Protein AF-A0A7C4J7G0-F1 (afdb_monomer_lite)

Secondary structure (DSSP, 8-state):
-HHHHHHHHHHHHHHHHHTT--PPPPPP------PPPPP----PPP-------S-------SS---EEEE---TT----TT---EEEPP----

pLDDT: mean 79.39, std 15.26, range [42.66, 97.5]

Radius of gyration: 51.59 Å; chains: 1; bounding box: 64×40×140 Å

Structure (mmCIF, N/CA/C/O backbone):
data_AF-A0A7C4J7G0-F1
#
_entry.id   AF-A0A7C4J7G0-F1
#
loop_
_atom_site.group_PDB
_atom_site.id
_atom_site.type_symbol
_atom_site.label_atom_id
_atom_site.label_alt_id
_atom_site.label_comp_id
_atom_site.label_asym_id
_atom_site.label_entity_id
_atom_site.label_seq_id
_atom_site.pdbx_PDB_ins_code
_atom_site.Cartn_x
_atom_site.Cartn_y
_atom_site.Cartn_z
_atom_site.occupancy
_atom_site.B_iso_or_equiv
_atom_site.auth_seq_id
_atom_site.auth_comp_id
_atom_site.auth_asym_id
_atom_site.auth_atom_id
_atom_site.pdbx_PDB_model_num
ATOM 1 N N . MET A 1 1 ? -32.735 -29.457 116.141 1.00 52.19 1 MET A N 1
ATOM 2 C CA . MET A 1 1 ? -31.688 -28.827 115.295 1.00 52.19 1 MET A CA 1
ATOM 3 C C . MET A 1 1 ? -31.534 -29.423 113.891 1.00 52.19 1 MET A C 1
ATOM 5 O O . MET A 1 1 ? -31.219 -28.656 113.000 1.00 52.19 1 MET A O 1
ATOM 9 N N . LYS A 1 2 ? -31.789 -30.723 113.636 1.00 56.12 2 LYS A N 1
ATOM 10 C CA . LYS A 1 2 ? -31.703 -31.307 112.272 1.00 56.12 2 LYS A CA 1
ATOM 11 C C . LYS A 1 2 ? -32.758 -30.772 111.280 1.00 56.12 2 LYS A C 1
ATOM 13 O O . LYS A 1 2 ? -32.479 -30.670 110.095 1.00 56.12 2 LYS A O 1
ATOM 18 N N . ILE A 1 3 ? -33.948 -30.405 111.771 1.00 65.06 3 ILE A N 1
ATOM 19 C CA . ILE A 1 3 ? -35.079 -29.974 110.927 1.00 65.06 3 ILE A CA 1
ATOM 20 C C . ILE A 1 3 ? -34.894 -28.559 110.353 1.00 65.06 3 ILE A C 1
ATOM 22 O O . ILE A 1 3 ? -35.326 -28.286 109.239 1.00 65.06 3 ILE A O 1
ATOM 26 N N . TYR A 1 4 ? -34.168 -27.687 111.067 1.00 67.19 4 TYR A N 1
ATOM 27 C CA . TYR A 1 4 ? -33.856 -26.330 110.608 1.00 67.19 4 TYR A CA 1
ATOM 28 C C . TYR A 1 4 ? -32.789 -26.321 109.504 1.00 67.19 4 TYR A C 1
ATOM 30 O O . TYR A 1 4 ? -32.873 -25.500 108.598 1.00 67.19 4 TYR A O 1
ATOM 38 N N . SER A 1 5 ? -31.841 -27.272 109.509 1.00 66.00 5 SER A N 1
ATOM 39 C CA . SER A 1 5 ? -30.901 -27.449 108.389 1.00 66.00 5 SER A CA 1
ATOM 40 C C . SER A 1 5 ? -31.598 -27.902 107.105 1.00 66.00 5 SER A C 1
ATOM 42 O O . SER A 1 5 ? -31.226 -27.445 106.031 1.00 66.00 5 SER A O 1
ATOM 44 N N . ILE A 1 6 ? -32.623 -28.758 107.203 1.00 75.00 6 ILE A N 1
ATOM 45 C CA . ILE A 1 6 ? -33.392 -29.217 106.033 1.00 75.00 6 ILE A CA 1
ATOM 46 C C . ILE A 1 6 ? -34.270 -28.079 105.495 1.00 75.00 6 ILE A C 1
ATOM 48 O O . ILE A 1 6 ? -34.294 -27.848 104.290 1.00 75.00 6 ILE A O 1
ATOM 52 N N . ALA A 1 7 ? -34.924 -27.320 106.381 1.00 79.25 7 ALA A N 1
ATOM 53 C CA . ALA A 1 7 ? -35.705 -26.146 105.993 1.00 79.25 7 ALA A CA 1
ATOM 54 C C . ALA A 1 7 ? -34.833 -25.062 105.329 1.00 79.25 7 ALA A C 1
ATOM 56 O O . ALA A 1 7 ? -35.231 -24.494 104.315 1.00 79.25 7 ALA A O 1
ATOM 57 N N . GLY A 1 8 ? -33.623 -24.823 105.849 1.00 81.94 8 GLY A N 1
ATOM 58 C CA . GLY A 1 8 ? -32.667 -23.886 105.254 1.00 81.94 8 GLY A CA 1
ATOM 59 C C . GLY A 1 8 ? -32.172 -24.326 103.873 1.00 81.94 8 GLY A C 1
ATOM 60 O O . GLY A 1 8 ? -32.110 -23.509 102.958 1.00 81.94 8 GLY A O 1
ATOM 61 N N . LEU A 1 9 ? -31.889 -25.622 103.694 1.00 80.44 9 LEU A N 1
ATOM 62 C CA . LEU A 1 9 ? -31.468 -26.177 102.403 1.00 80.44 9 LEU A CA 1
ATOM 63 C C . LEU A 1 9 ? -32.580 -26.066 101.346 1.00 80.44 9 LEU A C 1
ATOM 65 O O . LEU A 1 9 ? -32.313 -25.720 100.197 1.00 80.44 9 LEU A O 1
ATOM 69 N N . LEU A 1 10 ? -33.830 -26.319 101.746 1.00 81.19 10 LEU A N 1
ATOM 70 C CA . LEU A 1 10 ? -34.986 -26.249 100.851 1.00 81.19 10 LEU A CA 1
ATOM 71 C C . LEU A 1 10 ? -35.266 -24.809 100.394 1.00 81.19 10 LEU A C 1
ATOM 73 O O . LEU A 1 10 ? -35.552 -24.569 99.222 1.00 81.19 10 LEU A O 1
ATOM 77 N N . LEU A 1 11 ? -35.135 -23.844 101.306 1.00 81.31 11 LEU A N 1
ATOM 78 C CA . LEU A 1 11 ? -35.359 -22.427 101.018 1.00 81.31 11 LEU A CA 1
ATOM 79 C C . LEU A 1 11 ? -34.266 -21.860 100.097 1.00 81.31 11 LEU A C 1
ATOM 81 O O . LEU A 1 11 ? -34.556 -21.077 99.193 1.00 81.31 11 LEU A O 1
ATOM 85 N N . LEU A 1 12 ? -33.025 -22.330 100.258 1.00 80.06 12 LEU A N 1
ATOM 86 C CA . LEU A 1 12 ? -31.913 -21.975 99.378 1.00 80.06 12 LEU A CA 1
ATOM 87 C C . LEU A 1 12 ? -32.085 -22.545 97.958 1.00 80.06 12 LEU A C 1
ATOM 89 O O . LEU A 1 12 ? -31.796 -21.856 96.981 1.00 80.06 12 LEU A O 1
ATOM 93 N N . ALA A 1 13 ? -32.605 -23.769 97.824 1.00 78.56 13 ALA A N 1
ATOM 94 C CA . ALA A 1 13 ? -32.856 -24.387 96.520 1.00 78.56 13 ALA A CA 1
ATOM 95 C C . ALA A 1 13 ? -33.933 -23.638 95.709 1.00 78.56 13 ALA A C 1
ATOM 97 O O . ALA A 1 13 ? -33.779 -23.449 94.501 1.00 78.56 13 ALA A O 1
ATOM 98 N N . VAL A 1 14 ? -34.989 -23.152 96.371 1.00 77.75 14 VAL A N 1
ATOM 99 C CA . VAL A 1 14 ? -36.045 -22.348 95.728 1.00 77.75 14 VAL A CA 1
ATOM 100 C C . VAL A 1 14 ? -35.516 -20.984 95.273 1.00 77.75 14 VAL A C 1
ATOM 102 O O . VAL A 1 14 ? -35.857 -20.528 94.181 1.00 77.75 14 VAL A O 1
ATOM 105 N N . ALA A 1 15 ? -34.638 -20.355 96.059 1.00 76.38 15 ALA A N 1
ATOM 106 C CA . ALA A 1 15 ? -34.023 -19.081 95.690 1.00 76.38 15 ALA A CA 1
ATOM 107 C C . ALA A 1 15 ? -33.131 -19.195 94.436 1.00 76.38 15 ALA A C 1
ATOM 109 O O . ALA A 1 15 ? -33.128 -18.290 93.602 1.00 76.38 15 ALA A O 1
ATOM 110 N N . LEU A 1 16 ? -32.423 -20.319 94.259 1.00 70.44 16 LEU A N 1
ATOM 111 C CA . LEU A 1 16 ? -31.608 -20.564 93.061 1.00 70.44 16 LEU A CA 1
ATOM 112 C C . LEU A 1 16 ? -32.459 -20.826 91.808 1.00 70.44 16 LEU A C 1
ATOM 114 O O . LEU A 1 16 ? -32.092 -20.376 90.724 1.00 70.44 16 LEU A O 1
ATOM 118 N N . ALA A 1 17 ? -33.608 -21.495 91.943 1.00 67.31 17 ALA A N 1
ATOM 119 C CA . ALA A 1 17 ? -34.515 -21.746 90.819 1.00 67.31 17 ALA A CA 1
ATOM 120 C C . ALA A 1 17 ? -35.176 -20.460 90.283 1.00 67.31 17 ALA A C 1
ATOM 122 O O . ALA A 1 17 ? -35.471 -20.363 89.092 1.00 67.31 17 ALA A O 1
ATOM 123 N N . ALA A 1 18 ? -35.363 -19.449 91.136 1.00 63.16 18 ALA A N 1
ATOM 124 C CA . ALA A 1 18 ? -35.967 -18.174 90.750 1.00 63.16 18 ALA A CA 1
ATOM 125 C C . ALA A 1 18 ? -35.048 -17.291 89.880 1.00 63.16 18 ALA A C 1
ATOM 127 O O . ALA A 1 18 ? -35.536 -16.443 89.137 1.00 63.16 18 ALA A O 1
ATOM 128 N N . CYS A 1 19 ? -33.729 -17.501 89.927 1.00 66.00 19 CYS A N 1
ATOM 129 C CA . CYS A 1 19 ? -32.757 -16.658 89.223 1.00 66.00 19 CYS A CA 1
ATOM 130 C C . CYS A 1 19 ? -32.517 -17.076 87.753 1.00 66.00 19 CYS A C 1
ATOM 132 O O . CYS A 1 19 ? -31.840 -16.371 87.012 1.00 66.00 19 CYS A O 1
ATOM 134 N N . GLY A 1 20 ? -33.070 -18.215 87.311 1.00 58.28 20 GLY A N 1
ATOM 135 C CA . GLY A 1 20 ? -32.816 -18.788 85.979 1.00 58.28 20 GLY A CA 1
ATOM 136 C C . GLY A 1 20 ? -33.849 -18.468 84.892 1.00 58.28 20 GLY A C 1
ATOM 137 O O . GLY A 1 20 ? -33.722 -18.976 83.782 1.00 58.28 20 GLY A O 1
ATOM 138 N N . SER A 1 21 ? -34.884 -17.672 85.182 1.00 55.16 21 SER A N 1
ATOM 139 C CA . SER A 1 21 ? -36.014 -17.434 84.264 1.00 55.16 21 SER A CA 1
ATOM 140 C C . SER A 1 21 ? -36.033 -16.022 83.666 1.00 55.16 21 SER A C 1
ATOM 142 O O . SER A 1 21 ? -37.070 -15.368 83.590 1.00 55.16 21 SER A O 1
ATOM 144 N N . SER A 1 22 ? -34.884 -15.537 83.194 1.00 56.56 22 SER A N 1
ATOM 145 C CA . SER A 1 22 ? -34.815 -14.329 82.367 1.00 56.56 22 SER A CA 1
ATOM 146 C C . SER A 1 22 ? -35.035 -14.680 80.892 1.00 56.56 22 SER A C 1
ATOM 148 O O . SER A 1 22 ? -34.091 -14.817 80.117 1.00 56.56 22 SER A O 1
ATOM 150 N N . THR A 1 23 ? -36.299 -14.823 80.477 1.00 60.59 23 THR A N 1
ATOM 151 C CA . THR A 1 23 ? -36.623 -14.813 79.042 1.00 60.59 23 THR A CA 1
ATOM 152 C C . THR A 1 23 ? -36.418 -13.389 78.509 1.00 60.59 23 THR A C 1
ATOM 154 O O . THR A 1 23 ? -37.040 -12.457 79.028 1.00 60.59 23 THR A O 1
ATOM 157 N N . PRO A 1 24 ? -35.552 -13.160 77.507 1.00 61.19 24 PRO A N 1
ATOM 158 C CA . PRO A 1 24 ? -35.452 -11.850 76.879 1.00 61.19 24 PRO A CA 1
ATOM 159 C C . PRO A 1 24 ? -36.779 -11.521 76.180 1.00 61.19 24 PRO A C 1
ATOM 161 O O . PRO A 1 24 ? -37.378 -12.418 75.574 1.00 61.19 24 PRO A O 1
ATOM 164 N N . PRO A 1 25 ? -37.265 -10.269 76.229 1.00 61.69 25 PRO A N 1
ATOM 165 C CA . PRO A 1 25 ? -38.392 -9.866 75.402 1.00 61.69 25 PRO A CA 1
ATOM 166 C C . PRO A 1 25 ? -38.004 -10.016 73.926 1.00 61.69 25 PRO A C 1
ATOM 168 O O . PRO A 1 25 ? -36.925 -9.593 73.508 1.00 61.69 25 PRO A O 1
ATOM 171 N N . ALA A 1 26 ? -38.876 -10.647 73.139 1.00 59.66 26 ALA A N 1
ATOM 172 C CA . ALA A 1 26 ? -38.684 -10.776 71.702 1.00 59.66 26 ALA A CA 1
ATOM 173 C C . ALA A 1 26 ? -38.629 -9.377 71.068 1.00 59.66 26 ALA A C 1
ATOM 175 O O . ALA A 1 26 ? -39.575 -8.596 71.182 1.00 59.66 26 ALA A O 1
ATOM 176 N N . ALA A 1 27 ? -37.509 -9.054 70.419 1.00 62.16 27 ALA A N 1
ATOM 177 C CA . ALA A 1 27 ? -37.377 -7.829 69.645 1.00 62.16 27 ALA A CA 1
ATOM 178 C C . ALA A 1 27 ? -38.320 -7.882 68.426 1.00 62.16 27 ALA A C 1
ATOM 180 O O . ALA A 1 27 ? -38.441 -8.942 67.802 1.00 62.16 27 ALA A O 1
ATOM 181 N N . PRO A 1 28 ? -38.982 -6.772 68.054 1.00 57.91 28 PRO A N 1
ATOM 182 C CA . PRO A 1 28 ? -39.781 -6.728 66.839 1.00 57.91 28 PRO A CA 1
ATOM 183 C C . PRO A 1 28 ? -38.877 -6.982 65.628 1.00 57.91 28 PRO A C 1
ATOM 185 O O . PRO A 1 28 ? -37.877 -6.295 65.421 1.00 57.91 28 PRO A O 1
ATOM 188 N N . SER A 1 29 ? -39.227 -7.996 64.836 1.00 57.53 29 SER A N 1
ATOM 189 C CA . SER A 1 29 ? -38.579 -8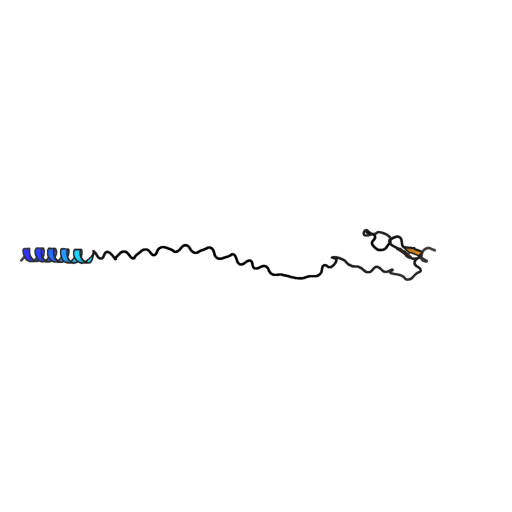.275 63.557 1.00 57.53 29 SER A CA 1
ATOM 190 C C . SER A 1 29 ? -38.843 -7.097 62.621 1.00 57.53 29 SER A C 1
ATOM 192 O O . SER A 1 29 ? -39.980 -6.852 62.220 1.00 57.53 29 SER A O 1
ATOM 194 N N . ALA A 1 30 ? -37.799 -6.325 62.318 1.00 61.84 30 ALA A N 1
ATOM 195 C CA . ALA A 1 30 ? -37.873 -5.289 61.303 1.00 61.84 30 ALA A CA 1
ATOM 196 C C . ALA A 1 30 ? -38.095 -5.965 59.945 1.00 61.84 30 ALA A C 1
ATOM 198 O O . ALA A 1 30 ? -37.251 -6.733 59.481 1.00 61.84 30 ALA A O 1
ATOM 199 N N . ALA A 1 31 ? -39.240 -5.690 59.318 1.00 60.88 31 ALA A N 1
ATOM 200 C CA . ALA A 1 31 ? -39.495 -6.100 57.948 1.00 60.88 31 ALA A CA 1
ATOM 201 C C . ALA A 1 31 ? -38.414 -5.491 57.045 1.00 60.88 31 ALA A C 1
ATOM 203 O O . ALA A 1 31 ? -38.261 -4.270 56.983 1.00 60.88 31 ALA A O 1
ATOM 204 N N . ALA A 1 32 ? -37.647 -6.344 56.366 1.00 62.09 32 ALA A N 1
ATOM 205 C CA . ALA A 1 32 ? -36.703 -5.905 55.355 1.00 62.09 32 ALA A CA 1
ATOM 206 C C . ALA A 1 32 ? -37.495 -5.241 54.221 1.00 62.09 32 ALA A C 1
ATOM 208 O O . ALA A 1 32 ? -38.251 -5.907 53.512 1.00 62.09 32 ALA A O 1
ATOM 209 N N . ALA A 1 33 ? -37.348 -3.925 54.070 1.00 62.53 33 ALA A N 1
ATOM 210 C CA . ALA A 1 33 ? -37.821 -3.237 52.882 1.00 62.53 33 ALA A CA 1
ATOM 211 C C . ALA A 1 33 ? -37.086 -3.834 51.675 1.00 62.53 33 ALA A C 1
ATOM 213 O O . ALA A 1 33 ? -35.854 -3.870 51.651 1.00 62.53 33 ALA A O 1
ATOM 214 N N . ALA A 1 34 ? -37.838 -4.344 50.700 1.00 63.12 34 ALA A N 1
ATOM 215 C CA . ALA A 1 34 ? -37.275 -4.760 49.427 1.00 63.12 34 ALA A CA 1
ATOM 216 C C . ALA A 1 34 ? -36.631 -3.528 48.779 1.00 63.12 34 ALA A C 1
ATOM 218 O O . ALA A 1 34 ? -37.316 -2.550 48.488 1.00 63.12 34 ALA A O 1
ATOM 219 N N . ALA A 1 35 ? -35.308 -3.549 48.626 1.00 66.12 35 ALA A N 1
ATOM 220 C CA . ALA A 1 35 ? -34.600 -2.514 47.895 1.00 66.12 35 ALA A CA 1
ATOM 221 C C . ALA A 1 35 ? -34.974 -2.628 46.412 1.00 66.12 35 ALA A C 1
ATOM 223 O O . ALA A 1 35 ? -34.791 -3.691 45.813 1.00 66.12 35 ALA A O 1
ATOM 224 N N . ASP A 1 36 ? -35.493 -1.546 45.834 1.00 66.12 36 ASP A N 1
ATOM 225 C CA . ASP A 1 36 ? -35.661 -1.441 44.387 1.00 66.12 36 ASP A CA 1
ATOM 226 C C . ASP A 1 36 ? -34.306 -1.669 43.693 1.00 66.12 36 ASP A C 1
ATOM 228 O O . ASP A 1 36 ? -33.277 -1.169 44.168 1.00 66.12 36 ASP A O 1
ATOM 232 N N . PRO A 1 37 ? -34.263 -2.416 42.575 1.00 66.69 37 PRO A N 1
ATOM 233 C CA . PRO A 1 37 ? -33.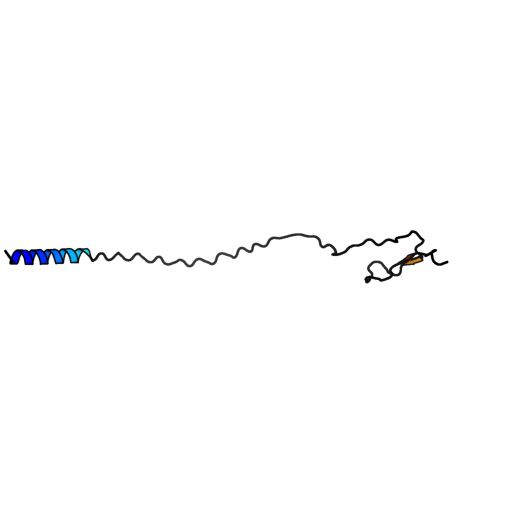032 -2.583 41.826 1.00 66.69 37 PRO A CA 1
ATOM 234 C C . PRO A 1 37 ? -32.577 -1.212 41.315 1.00 66.69 37 PRO A C 1
ATOM 236 O O . PRO A 1 37 ? -33.271 -0.557 40.537 1.00 66.69 37 PRO A O 1
ATOM 239 N N . ALA A 1 38 ? -31.404 -0.769 41.775 1.00 70.75 38 ALA A N 1
ATOM 240 C CA . ALA A 1 38 ? -30.791 0.466 41.309 1.00 70.75 38 ALA A CA 1
ATOM 241 C C . ALA A 1 38 ? -30.632 0.425 39.775 1.00 70.75 38 ALA A C 1
ATOM 243 O O . ALA A 1 38 ? -30.257 -0.622 39.233 1.00 70.75 38 ALA A O 1
ATOM 244 N N . PRO A 1 39 ? -30.896 1.534 39.058 1.00 68.38 39 PRO A N 1
ATOM 245 C CA . PRO A 1 39 ? -30.733 1.564 37.613 1.00 68.38 39 PRO A CA 1
ATOM 246 C C . PRO A 1 39 ? -29.279 1.237 37.263 1.00 68.38 39 PRO A C 1
ATOM 248 O O . PRO A 1 39 ? -28.347 1.826 37.812 1.00 68.38 39 PRO A O 1
ATOM 251 N N . ALA A 1 40 ? -29.084 0.277 36.357 1.00 70.38 40 ALA A N 1
ATOM 252 C CA . ALA A 1 40 ? -27.762 -0.080 35.866 1.00 70.38 40 ALA A CA 1
ATOM 253 C C . ALA A 1 40 ? -27.131 1.149 35.195 1.00 70.38 40 ALA A C 1
ATOM 255 O O . ALA A 1 40 ? -27.570 1.585 34.130 1.00 70.38 40 ALA A O 1
ATOM 256 N N . VAL A 1 41 ? -26.111 1.724 35.834 1.00 70.12 41 VAL A N 1
ATOM 257 C CA . VAL A 1 41 ? -25.337 2.836 35.281 1.00 70.12 41 VAL A CA 1
ATOM 258 C C . VAL A 1 41 ? -24.547 2.294 34.093 1.00 70.12 41 VAL A C 1
ATOM 260 O O . VAL A 1 41 ? -23.543 1.607 34.265 1.00 70.12 41 VAL A O 1
ATOM 263 N N . GLN A 1 42 ? -25.018 2.564 32.877 1.00 70.19 42 GLN A N 1
ATOM 264 C CA . GLN A 1 42 ? -24.277 2.220 31.669 1.00 70.19 42 GLN A CA 1
ATOM 265 C C . GLN A 1 42 ? -23.132 3.215 31.494 1.00 70.19 42 GLN A C 1
ATOM 267 O O . GLN A 1 42 ? -23.315 4.332 31.017 1.00 70.19 42 GLN A O 1
ATOM 272 N N . THR A 1 43 ? -21.935 2.819 31.915 1.00 74.12 43 THR A N 1
ATOM 273 C CA . THR A 1 43 ? -20.713 3.591 31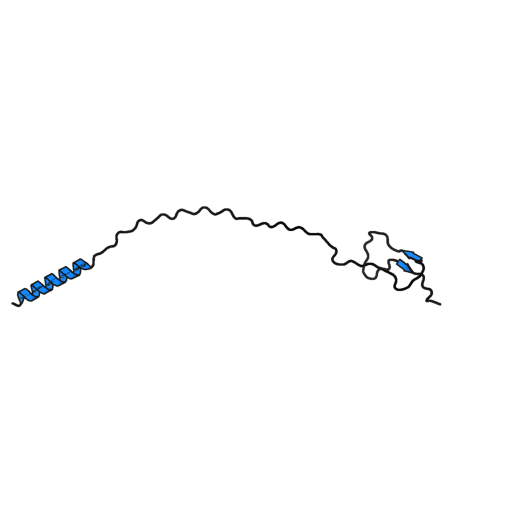.693 1.00 74.12 43 THR A CA 1
ATOM 274 C C . THR A 1 43 ? -20.222 3.360 30.263 1.00 74.12 43 THR A C 1
ATOM 276 O O . THR A 1 43 ? -19.303 2.575 30.037 1.00 74.12 43 THR A O 1
ATOM 279 N N . SER A 1 44 ? -20.851 4.002 29.277 1.00 76.38 44 SER A N 1
ATOM 280 C CA . SER A 1 44 ? -20.322 4.035 27.910 1.00 76.38 44 SER A CA 1
ATOM 281 C C . SER A 1 44 ? -19.363 5.214 27.762 1.00 76.38 44 SER A C 1
ATOM 283 O O . SER A 1 44 ? -19.770 6.369 27.895 1.00 76.38 44 SER A O 1
ATOM 285 N N . THR A 1 45 ? -18.096 4.939 27.473 1.00 82.25 45 THR A N 1
ATOM 286 C CA . THR A 1 45 ? -17.107 5.961 27.124 1.00 82.25 45 THR A CA 1
ATOM 287 C C . THR A 1 45 ? -17.019 6.085 25.606 1.00 82.25 45 THR A C 1
ATOM 289 O O . THR A 1 45 ? -16.849 5.095 24.897 1.00 82.25 45 THR A O 1
ATOM 292 N N . ALA A 1 46 ? -17.163 7.306 25.092 1.00 86.88 46 ALA A N 1
ATOM 293 C CA . ALA A 1 46 ? -16.944 7.593 23.680 1.00 86.88 46 ALA A CA 1
ATOM 294 C C . ALA A 1 46 ? -15.447 7.824 23.436 1.00 86.88 46 ALA A C 1
ATOM 296 O O . ALA A 1 46 ? -14.801 8.559 24.184 1.00 86.88 46 ALA A O 1
ATOM 297 N N . ALA A 1 47 ? -14.906 7.204 22.390 1.00 88.94 47 ALA A N 1
ATOM 298 C CA . ALA A 1 47 ? -13.541 7.422 21.936 1.00 88.94 47 ALA A CA 1
ATOM 299 C C . ALA A 1 47 ? -13.544 7.681 20.430 1.00 88.94 47 ALA A C 1
ATOM 301 O O . ALA A 1 47 ? -14.269 7.033 19.676 1.00 88.94 47 ALA A O 1
ATOM 302 N N . GLU A 1 48 ? -12.718 8.627 20.002 1.00 94.69 48 GLU A N 1
ATOM 303 C CA . GLU A 1 48 ? -12.536 8.969 18.597 1.00 94.69 48 GLU A CA 1
ATOM 304 C C . GLU A 1 48 ? -11.170 8.496 18.108 1.00 94.69 48 GLU A C 1
ATOM 306 O O . GLU A 1 48 ? -10.198 8.426 18.860 1.00 94.69 48 GLU A O 1
ATOM 311 N N . GLY A 1 49 ? -11.087 8.200 16.815 1.00 94.25 49 GLY A N 1
ATOM 312 C CA . GLY A 1 49 ? -9.851 7.791 16.168 1.00 94.25 49 GLY A CA 1
ATOM 313 C C . GLY A 1 49 ? -9.859 8.126 14.686 1.00 94.25 49 GLY A C 1
ATOM 314 O O . GLY A 1 49 ? -10.843 8.626 14.131 1.00 94.25 49 GLY A O 1
ATOM 315 N N . ARG A 1 50 ? -8.731 7.868 14.031 1.00 96.81 50 ARG A N 1
ATOM 316 C CA . ARG A 1 50 ? -8.617 7.891 12.572 1.00 96.81 50 ARG A CA 1
ATOM 317 C C . ARG A 1 50 ? -8.265 6.489 12.109 1.00 96.81 50 ARG A C 1
ATOM 319 O O . ARG A 1 50 ? -7.498 5.798 12.774 1.00 96.81 50 ARG A O 1
ATOM 326 N N . LEU A 1 51 ? -8.828 6.082 10.979 1.00 95.56 51 LEU A N 1
ATOM 327 C CA . LEU A 1 51 ? -8.421 4.851 10.319 1.00 95.56 51 LEU A CA 1
ATOM 328 C C . LEU A 1 51 ? -7.177 5.142 9.486 1.00 95.56 51 LEU A C 1
ATOM 330 O O . LEU A 1 51 ? -7.165 6.085 8.697 1.00 95.56 51 LEU A O 1
ATOM 334 N N . LEU A 1 52 ? -6.142 4.333 9.685 1.00 96.38 52 LEU A N 1
ATOM 335 C CA . LEU A 1 52 ? -4.923 4.368 8.892 1.00 96.38 52 LEU A CA 1
ATOM 336 C C . LEU A 1 52 ? -4.705 2.999 8.236 1.00 96.38 52 LEU A C 1
ATOM 338 O O . LEU A 1 52 ? -5.082 1.980 8.821 1.00 96.38 52 LEU A O 1
ATOM 342 N N . PRO A 1 53 ? -4.092 2.952 7.041 1.00 95.62 53 PRO A N 1
ATOM 343 C CA . PRO A 1 53 ? -3.683 1.692 6.438 1.00 95.62 53 PRO A CA 1
ATOM 344 C C . PRO A 1 53 ? -2.651 0.979 7.316 1.00 95.62 53 PRO A C 1
ATOM 346 O O . PRO A 1 53 ? -1.779 1.622 7.900 1.00 95.62 53 PRO A O 1
ATOM 349 N N . LEU A 1 54 ? -2.706 -0.355 7.359 1.00 97.25 54 LEU A N 1
ATOM 350 C CA . LEU A 1 54 ? -1.698 -1.152 8.069 1.00 97.25 54 LEU A CA 1
ATOM 351 C C . LEU A 1 54 ? -0.303 -0.990 7.441 1.00 97.25 54 LEU A C 1
ATOM 353 O O . LEU A 1 54 ? 0.701 -1.000 8.150 1.00 97.25 54 LEU A O 1
ATOM 357 N N . HIS A 1 55 ? -0.245 -0.825 6.115 1.00 95.12 55 HIS A N 1
ATOM 358 C CA . HIS A 1 55 ? 0.988 -0.657 5.353 1.00 95.12 55 HIS A CA 1
ATOM 359 C C . HIS A 1 55 ? 0.827 0.446 4.308 1.00 95.12 55 HIS A C 1
ATOM 361 O O . HIS A 1 55 ? -0.169 0.494 3.590 1.00 95.12 55 HIS A O 1
ATOM 367 N N . VAL A 1 56 ? 1.837 1.308 4.209 1.00 95.50 56 VAL A N 1
ATOM 368 C CA . VAL A 1 56 ? 1.961 2.347 3.183 1.00 95.50 56 VAL A CA 1
ATOM 369 C C . VAL A 1 56 ? 3.406 2.347 2.711 1.00 95.50 56 VAL A C 1
ATOM 371 O O . VAL A 1 56 ? 4.325 2.234 3.523 1.00 95.50 56 VAL A O 1
ATOM 374 N N . THR A 1 57 ? 3.620 2.462 1.404 1.00 93.75 57 THR A N 1
ATOM 375 C CA . THR A 1 57 ? 4.963 2.570 0.837 1.00 93.75 57 THR A CA 1
ATOM 376 C C . THR A 1 57 ? 4.977 3.533 -0.339 1.00 93.75 57 THR A C 1
ATOM 378 O O . THR A 1 57 ? 3.996 3.643 -1.073 1.00 93.75 57 THR A O 1
ATOM 381 N N . THR A 1 58 ? 6.105 4.214 -0.516 1.00 94.44 58 THR A N 1
ATOM 382 C CA . THR A 1 58 ? 6.370 5.061 -1.677 1.00 94.44 58 THR A CA 1
ATOM 383 C C . THR A 1 58 ? 7.352 4.325 -2.572 1.00 94.44 58 THR A C 1
ATOM 385 O O . THR A 1 58 ? 8.487 4.065 -2.172 1.00 94.44 58 THR A O 1
ATOM 388 N N . LEU A 1 59 ? 6.915 3.977 -3.779 1.00 92.19 59 LEU A N 1
ATOM 389 C CA . LEU A 1 59 ? 7.739 3.253 -4.738 1.00 92.19 59 LEU A CA 1
ATOM 390 C C . LEU A 1 59 ? 8.630 4.219 -5.521 1.00 92.19 59 LEU A C 1
ATOM 392 O O . LEU A 1 59 ? 8.204 5.297 -5.930 1.00 92.19 59 LEU A O 1
ATOM 396 N N . SER A 1 60 ? 9.877 3.817 -5.742 1.00 91.81 60 SER A N 1
ATOM 397 C CA . SER A 1 60 ? 10.851 4.561 -6.536 1.00 91.81 60 SER A CA 1
ATOM 398 C C . SER A 1 60 ? 11.831 3.605 -7.212 1.00 91.81 60 SER A C 1
ATOM 400 O O . SER A 1 60 ? 12.040 2.471 -6.772 1.00 91.81 60 SER A O 1
ATOM 402 N N . PHE A 1 6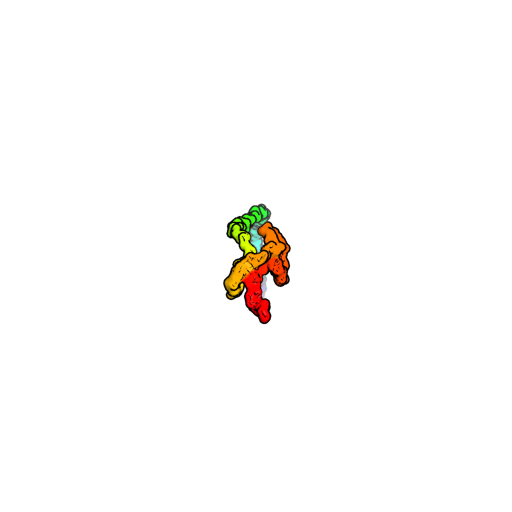1 ? 12.440 4.053 -8.308 1.00 91.25 61 PHE A N 1
ATOM 403 C CA . PHE A 1 61 ? 13.487 3.287 -8.975 1.00 91.25 61 PHE A CA 1
ATOM 404 C C . PHE A 1 61 ? 14.823 3.460 -8.247 1.00 91.25 61 PHE A C 1
ATOM 406 O O . PHE A 1 61 ? 15.193 4.563 -7.851 1.00 91.25 61 PHE A O 1
ATOM 413 N N . LYS A 1 62 ? 15.581 2.365 -8.114 1.00 90.31 62 LYS A N 1
ATOM 414 C CA . LYS A 1 62 ? 16.930 2.380 -7.516 1.00 90.31 62 LYS A CA 1
ATOM 415 C C . LYS A 1 62 ? 17.962 3.119 -8.373 1.00 90.31 62 LYS A C 1
ATOM 417 O O . LYS A 1 62 ? 18.997 3.533 -7.865 1.00 90.31 62 LYS A O 1
ATOM 422 N N . THR A 1 63 ? 17.697 3.243 -9.669 1.00 89.69 63 THR A N 1
ATOM 423 C CA . THR A 1 63 ? 18.560 3.889 -10.660 1.00 89.69 63 THR A CA 1
ATOM 424 C C . THR A 1 63 ? 17.763 4.930 -11.436 1.00 89.69 63 THR A C 1
ATOM 426 O O . THR A 1 63 ? 16.555 4.783 -11.610 1.00 89.69 63 THR A O 1
ATOM 429 N N . GLY A 1 64 ? 18.439 5.963 -11.940 1.00 87.94 64 GLY A N 1
ATOM 430 C CA . GLY A 1 64 ? 17.836 6.930 -12.859 1.00 87.94 64 GLY A CA 1
ATOM 431 C C . GLY A 1 64 ? 17.705 6.377 -14.281 1.00 87.94 64 GLY A C 1
ATOM 432 O O . GLY A 1 64 ? 18.467 5.502 -14.688 1.00 87.94 64 GLY A O 1
ATOM 433 N N . GLY A 1 65 ? 16.739 6.896 -15.039 1.00 89.06 65 GLY A N 1
ATOM 434 C CA . GLY A 1 65 ? 16.510 6.544 -16.441 1.00 89.06 65 GLY A CA 1
ATOM 435 C C . GLY A 1 65 ? 15.155 7.054 -16.946 1.00 89.06 65 GLY A C 1
ATOM 436 O O . GLY A 1 65 ? 14.344 7.526 -16.147 1.00 89.06 65 GLY A O 1
ATOM 437 N N . PRO A 1 66 ? 14.886 6.992 -18.259 1.00 92.38 66 PRO A N 1
ATOM 438 C CA . PRO A 1 66 ? 13.573 7.330 -18.790 1.00 92.38 66 PRO A CA 1
ATOM 439 C C . PRO A 1 66 ? 12.572 6.205 -18.500 1.00 92.38 66 PRO A C 1
ATOM 441 O O . PRO A 1 66 ? 12.872 5.022 -18.700 1.00 92.38 66 PRO A O 1
ATOM 444 N N . VAL A 1 67 ? 11.375 6.578 -18.047 1.00 93.75 67 VAL A N 1
ATOM 445 C CA . VAL A 1 67 ? 10.241 5.654 -17.919 1.00 93.75 67 VAL A CA 1
ATOM 446 C C . VAL A 1 67 ? 9.748 5.325 -19.321 1.00 93.75 67 VAL A C 1
ATOM 448 O O . VAL A 1 67 ? 9.464 6.230 -20.104 1.00 93.75 67 VAL A O 1
ATOM 451 N N . VAL A 1 68 ? 9.691 4.038 -19.651 1.00 95.06 68 VAL A N 1
ATOM 452 C CA . VAL A 1 68 ? 9.255 3.576 -20.979 1.00 95.06 68 VAL A CA 1
ATOM 453 C C . VAL A 1 68 ? 7.802 3.141 -20.987 1.00 95.06 68 VAL A C 1
ATOM 455 O O . VAL A 1 68 ? 7.170 3.181 -22.035 1.00 95.06 68 VAL A O 1
ATOM 458 N N . GLU A 1 69 ? 7.278 2.724 -19.835 1.00 94.69 69 GLU A N 1
ATOM 459 C CA . GLU A 1 69 ? 5.936 2.167 -19.734 1.00 94.69 69 GLU A CA 1
ATOM 460 C C . GLU A 1 69 ? 5.405 2.250 -18.298 1.00 94.69 69 GLU A C 1
ATOM 462 O O . GLU A 1 69 ? 6.158 2.057 -17.337 1.00 94.69 69 GLU A O 1
ATOM 467 N N . VAL A 1 70 ? 4.099 2.486 -18.171 1.00 96.06 70 VAL A N 1
ATOM 468 C CA . VAL A 1 70 ? 3.312 2.343 -16.940 1.00 96.06 70 VAL A CA 1
ATOM 469 C C . VAL A 1 70 ? 2.182 1.365 -17.257 1.00 96.06 70 VAL A C 1
ATOM 471 O O . VAL A 1 70 ? 1.463 1.566 -18.232 1.00 96.06 70 VAL A O 1
ATOM 474 N N . LEU A 1 71 ? 2.076 0.282 -16.486 1.00 96.44 71 LEU A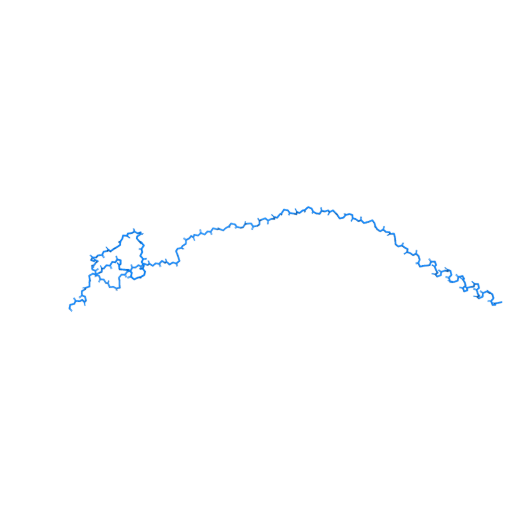 N 1
ATOM 475 C CA . LEU A 1 71 ? 1.223 -0.874 -16.798 1.00 96.44 71 LEU A CA 1
ATOM 476 C C . LEU A 1 71 ? -0.078 -0.913 -15.984 1.00 96.44 71 LEU A C 1
ATOM 478 O O . LEU A 1 71 ? -0.883 -1.821 -16.168 1.00 96.44 71 LEU A O 1
ATOM 482 N N . VAL A 1 72 ? -0.273 0.044 -15.079 1.00 97.25 72 VAL A N 1
ATOM 483 C CA . VAL A 1 72 ? -1.440 0.139 -14.193 1.00 97.25 72 VAL A CA 1
ATOM 484 C C . VAL A 1 72 ? -1.967 1.566 -14.168 1.00 97.25 72 VAL A C 1
ATOM 486 O O . VAL A 1 72 ? -1.220 2.514 -14.421 1.00 97.25 72 VAL A O 1
ATOM 489 N N . ASN A 1 73 ? -3.240 1.719 -13.832 1.00 97.12 73 ASN A N 1
ATOM 490 C CA . ASN A 1 73 ? -3.878 3.007 -13.607 1.00 97.12 73 ASN A CA 1
ATOM 491 C C . ASN A 1 73 ? -4.000 3.300 -12.109 1.00 97.12 73 ASN A C 1
ATOM 493 O O . ASN A 1 73 ? -3.852 2.431 -11.246 1.00 97.12 73 ASN A O 1
ATOM 497 N N . GLU A 1 74 ? -4.288 4.556 -11.787 1.00 95.81 74 GLU A N 1
ATOM 498 C CA . GLU A 1 74 ? -4.583 4.954 -10.415 1.00 95.81 74 GLU A CA 1
ATOM 499 C C . GLU A 1 74 ? -5.850 4.250 -9.904 1.00 95.81 74 GLU A C 1
ATOM 501 O O . GLU A 1 74 ? -6.882 4.238 -10.571 1.00 95.81 74 GLU A O 1
ATOM 506 N N . GLY A 1 75 ? -5.770 3.683 -8.697 1.00 96.44 75 GLY A N 1
ATOM 507 C CA . GLY A 1 75 ? -6.870 2.935 -8.080 1.00 96.44 75 GLY A CA 1
ATOM 508 C C . GLY A 1 75 ? -6.894 1.438 -8.406 1.00 96.44 75 GLY A C 1
ATOM 509 O O . GLY A 1 75 ? -7.673 0.714 -7.785 1.00 96.44 75 GLY A O 1
ATOM 510 N N . ASP A 1 76 ? -6.031 0.961 -9.308 1.00 97.50 76 ASP A N 1
ATOM 511 C CA . ASP A 1 76 ? -5.928 -0.465 -9.616 1.00 97.50 76 ASP A CA 1
ATOM 512 C C . ASP A 1 76 ? -5.414 -1.262 -8.407 1.00 97.50 76 ASP A C 1
ATOM 514 O O . ASP A 1 76 ? -4.520 -0.843 -7.665 1.00 97.50 76 ASP A O 1
ATOM 518 N N . VAL A 1 77 ? -5.982 -2.454 -8.216 1.00 96.75 77 VAL A N 1
ATOM 519 C CA . VAL A 1 77 ? -5.528 -3.400 -7.194 1.00 96.75 77 VAL A CA 1
ATOM 520 C C . VAL A 1 77 ? -4.369 -4.211 -7.760 1.00 96.75 77 VAL A C 1
ATOM 522 O O . VAL A 1 77 ? -4.513 -4.863 -8.790 1.00 96.75 77 VAL A O 1
ATOM 525 N N . VAL A 1 78 ? -3.241 -4.208 -7.054 1.00 95.44 78 VAL A N 1
ATOM 526 C CA . VAL A 1 78 ? -2.021 -4.931 -7.439 1.00 95.44 78 VAL A CA 1
ATOM 527 C C . VAL A 1 78 ? -1.580 -5.887 -6.337 1.00 95.44 78 VAL A C 1
ATOM 529 O O . VAL A 1 78 ? -1.882 -5.688 -5.155 1.00 95.44 78 VAL A O 1
ATOM 532 N N . GLN A 1 79 ? -0.853 -6.928 -6.719 1.00 96.12 79 GLN A N 1
ATOM 533 C CA . GLN A 1 79 ? -0.266 -7.916 -5.824 1.00 96.12 79 GLN A CA 1
ATOM 534 C C . GLN A 1 79 ? 1.247 -7.719 -5.695 1.00 96.12 79 GLN A C 1
ATOM 536 O O . GLN A 1 79 ? 1.907 -7.061 -6.501 1.00 96.12 79 GLN A O 1
ATOM 541 N N . ALA A 1 80 ? 1.824 -8.292 -4.640 1.00 94.56 80 ALA A N 1
ATOM 542 C CA . ALA A 1 80 ? 3.265 -8.250 -4.446 1.00 94.56 80 ALA A CA 1
ATOM 543 C C . ALA A 1 80 ? 3.980 -8.979 -5.595 1.00 94.56 80 ALA A C 1
ATOM 545 O O . ALA A 1 80 ? 3.738 -10.159 -5.833 1.00 94.56 80 ALA A O 1
ATOM 546 N N . GLY A 1 81 ? 4.892 -8.275 -6.265 1.00 94.50 81 GLY A N 1
ATOM 547 C CA . GLY A 1 81 ? 5.629 -8.792 -7.420 1.00 94.50 81 GLY A CA 1
ATOM 548 C C . GLY A 1 81 ? 5.086 -8.331 -8.773 1.00 94.50 81 GLY A C 1
ATOM 549 O O . GLY A 1 81 ? 5.782 -8.504 -9.774 1.00 94.50 81 GLY A O 1
ATOM 550 N N . ASP A 1 82 ? 3.914 -7.694 -8.811 1.00 95.94 82 ASP A N 1
ATOM 551 C CA . ASP A 1 82 ? 3.362 -7.155 -10.051 1.00 95.94 82 ASP A CA 1
ATOM 552 C C . ASP A 1 82 ? 4.247 -6.038 -10.617 1.00 95.94 82 ASP A C 1
ATOM 554 O O . ASP A 1 82 ? 4.748 -5.158 -9.907 1.00 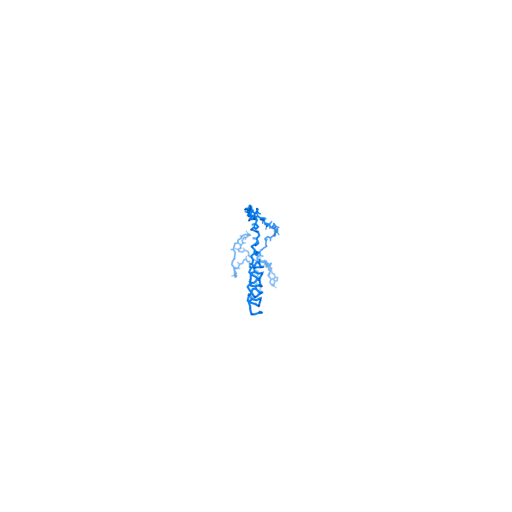95.94 82 ASP A O 1
ATOM 558 N N . VAL A 1 83 ? 4.436 -6.066 -11.937 1.00 94.81 83 VAL A N 1
ATOM 559 C CA . VAL A 1 83 ? 5.199 -5.040 -12.648 1.00 94.81 83 VAL A CA 1
ATOM 560 C C . VAL A 1 83 ? 4.266 -3.889 -13.001 1.00 94.81 83 VAL A C 1
ATOM 562 O O . VAL A 1 83 ? 3.492 -3.985 -13.946 1.00 94.81 83 VAL A O 1
ATOM 565 N N . ILE A 1 84 ? 4.381 -2.785 -12.265 1.00 95.62 84 ILE A N 1
ATOM 566 C CA . ILE A 1 84 ? 3.517 -1.606 -12.437 1.00 95.62 84 ILE A CA 1
ATOM 567 C C . ILE A 1 84 ? 4.101 -0.537 -13.375 1.00 95.62 84 ILE A C 1
ATOM 569 O O . ILE A 1 84 ? 3.367 0.272 -13.933 1.00 95.62 84 ILE A O 1
ATOM 573 N N . ALA A 1 85 ? 5.425 -0.518 -13.556 1.00 95.00 85 ALA A N 1
ATOM 574 C CA . ALA A 1 85 ? 6.126 0.427 -14.423 1.00 95.00 85 ALA A CA 1
ATOM 575 C C . ALA A 1 85 ? 7.495 -0.122 -14.844 1.00 95.00 85 ALA A C 1
ATOM 577 O O . ALA A 1 85 ? 8.108 -0.920 -14.126 1.00 95.00 85 ALA A O 1
ATOM 578 N N . ARG A 1 86 ? 8.003 0.332 -15.994 1.00 92.69 86 ARG A N 1
ATOM 579 C CA . ARG A 1 86 ? 9.311 -0.066 -16.532 1.00 92.69 86 ARG A CA 1
ATOM 580 C C . ARG A 1 86 ? 10.187 1.143 -16.829 1.00 92.69 86 ARG A C 1
ATOM 582 O O . ARG A 1 86 ? 9.754 2.135 -17.414 1.00 92.69 86 ARG A O 1
ATOM 589 N N . LEU A 1 87 ? 11.459 1.004 -16.471 1.00 93.06 87 LEU A N 1
ATOM 590 C CA . LEU A 1 87 ? 12.527 1.932 -16.818 1.00 93.06 87 LEU A CA 1
ATOM 591 C C . LEU A 1 87 ? 13.300 1.391 -18.022 1.00 93.06 87 LEU A C 1
ATOM 593 O O . LEU A 1 87 ? 13.512 0.179 -18.119 1.00 93.06 87 LEU A O 1
ATOM 597 N N . LYS A 1 88 ? 13.774 2.267 -18.911 1.00 88.38 88 LYS A N 1
ATOM 598 C CA . LYS A 1 88 ? 14.708 1.852 -19.965 1.00 88.38 88 LYS A CA 1
ATOM 599 C C . LYS A 1 88 ? 16.004 1.355 -19.323 1.00 88.38 88 LYS A C 1
ATOM 601 O O . LYS A 1 88 ? 16.711 2.136 -18.690 1.00 88.38 88 LYS A O 1
ATOM 606 N N . SER A 1 89 ? 16.331 0.076 -19.495 1.00 76.69 89 SER A N 1
ATOM 607 C CA . SER A 1 89 ? 17.615 -0.472 -19.057 1.00 76.69 89 SER A CA 1
ATOM 608 C C . SER A 1 89 ? 18.665 -0.284 -20.152 1.00 76.69 89 SER A C 1
ATOM 610 O O . SER A 1 89 ? 18.552 -0.895 -21.211 1.00 76.69 89 SER A O 1
ATOM 612 N N . ASP A 1 90 ? 19.709 0.502 -19.891 1.00 66.06 90 ASP A N 1
ATOM 613 C CA . ASP A 1 90 ? 20.904 0.567 -20.760 1.00 66.06 90 ASP A CA 1
ATOM 614 C C . ASP A 1 90 ? 21.910 -0.569 -20.448 1.00 66.06 90 ASP A C 1
ATOM 616 O O . ASP A 1 90 ? 22.956 -0.688 -21.077 1.00 66.06 90 ASP A O 1
ATOM 620 N N . ALA A 1 91 ? 21.588 -1.410 -19.455 1.00 57.25 91 ALA A N 1
ATOM 621 C CA . ALA A 1 91 ? 22.451 -2.457 -18.903 1.00 57.25 91 ALA A CA 1
ATOM 622 C C . ALA A 1 91 ? 22.426 -3.796 -19.668 1.00 57.25 91 ALA A C 1
ATOM 624 O O . ALA A 1 91 ? 23.151 -4.711 -19.289 1.00 57.25 91 ALA A O 1
ATOM 625 N N . LEU A 1 92 ? 21.620 -3.928 -20.728 1.00 49.44 92 LEU A N 1
ATOM 626 C CA . LEU A 1 92 ? 21.733 -5.038 -21.680 1.00 49.44 92 LEU A CA 1
ATOM 627 C C . LEU A 1 92 ? 22.315 -4.507 -22.995 1.00 49.44 92 LEU A C 1
ATOM 629 O O . LEU A 1 92 ? 21.578 -4.081 -23.885 1.00 49.44 92 LEU A O 1
ATOM 633 N N . ARG A 1 93 ? 23.644 -4.529 -23.086 1.00 42.66 93 ARG A N 1
ATOM 634 C CA . ARG A 1 93 ? 24.400 -4.534 -24.340 1.00 42.66 93 ARG A CA 1
ATOM 635 C C . ARG A 1 93 ? 25.154 -5.848 -24.444 1.00 42.66 93 ARG A C 1
ATOM 637 O O . ARG A 1 93 ? 25.686 -6.276 -23.396 1.00 42.66 93 ARG A O 1
#

Sequence (93 aa):
MKIYSIAGLLLLAVALAACGSSTPPAAPSAAAAAADPAPAVQTSTAAEGRLLPLHVTTLSFKTGGPVVEVLVNEGDVVQAGDVIARLKSDALR

Foldseek 3Di:
DVVVVVVVVVVVVVVVVVVPPPDDPDDDDDPPDPDDPDPPPPPDDDDDDDDDDPDDDDDDDPDDADWPDADDDPPDDDDPPDDGTDGDDPPPD